Protein AF-A0A957R6R9-F1 (afdb_monomer_lite)

Radius of gyration: 17.35 Å; chains: 1; bounding box: 42×40×36 Å

Sequence (79 aa):
MTDILISDMRRLVKGLGNAGGLMTPSVYDTAQVLRHAPLTEDVSKGVSWLIEQQRADGGWGDVFGPQARDVPRLAAMLT

Foldseek 3Di:
DVVVVVVVVVVVVVCACPPNGDDDDDLLVLLVCLVPPDPPDDNPVSLVVNVVQQDPVRFHDDPVDPVRTPNSRVSNVND

pLDDT: mean 88.03, std 9.19, range [60.88, 97.31]

Secondary structure (DSSP, 8-state):
-HHHHHHHHHHHHHTTTGGG------HHHHHHHHHT--TTS--HHHHHHHHHT--TTS--S-SS-HHHHHHHHHHHHT-

Structure (mmCIF, N/CA/C/O backbone):
data_AF-A0A957R6R9-F1
#
_entry.id   AF-A0A957R6R9-F1
#
loop_
_atom_site.group_PDB
_atom_site.id
_atom_site.type_symbol
_atom_site.label_atom_id
_atom_site.label_alt_id
_atom_site.label_comp_id
_atom_site.label_asym_id
_atom_site.label_entity_id
_atom_site.label_seq_id
_atom_site.pdbx_PDB_ins_code
_atom_site.Cartn_x
_atom_site.Cartn_y
_atom_site.Cartn_z
_atom_site.occupancy
_atom_site.B_iso_or_equiv
_atom_site.auth_seq_id
_atom_site.auth_comp_id
_atom_site.auth_asym_id
_atom_site.auth_atom_id
_atom_site.pdbx_PDB_model_num
ATOM 1 N N . MET A 1 1 ? 29.695 -14.925 -21.137 1.00 67.81 1 MET A N 1
ATOM 2 C CA . MET A 1 1 ? 28.674 -13.941 -20.695 1.00 67.81 1 MET A CA 1
ATOM 3 C C . MET A 1 1 ? 27.264 -14.502 -20.869 1.00 67.81 1 MET A C 1
ATOM 5 O O . MET A 1 1 ? 26.533 -14.553 -19.892 1.00 67.81 1 MET A O 1
ATOM 9 N N . THR A 1 2 ? 26.908 -15.006 -22.055 1.00 84.56 2 THR A N 1
ATOM 10 C CA . THR A 1 2 ? 25.605 -15.646 -22.331 1.00 84.56 2 THR A CA 1
ATOM 11 C C . THR A 1 2 ? 25.306 -16.850 -21.428 1.00 84.56 2 THR A C 1
ATOM 13 O O . THR A 1 2 ? 24.191 -16.976 -20.932 1.00 84.56 2 THR A O 1
ATOM 16 N N . ASP A 1 3 ? 26.308 -17.679 -21.120 1.00 91.00 3 ASP A N 1
ATOM 17 C CA . ASP A 1 3 ? 26.121 -18.855 -20.253 1.00 91.00 3 ASP A CA 1
ATOM 18 C C . ASP A 1 3 ? 25.755 -18.497 -18.806 1.00 91.00 3 ASP A C 1
ATOM 20 O O . ASP A 1 3 ? 24.985 -19.211 -18.164 1.00 91.00 3 ASP A O 1
ATOM 24 N N . ILE A 1 4 ? 26.252 -17.359 -18.308 1.00 94.81 4 ILE A N 1
ATOM 25 C CA . ILE A 1 4 ? 25.940 -16.862 -16.961 1.00 94.81 4 ILE A CA 1
ATOM 26 C C . ILE A 1 4 ? 24.475 -16.427 -16.905 1.00 94.81 4 ILE A C 1
ATOM 28 O O . ILE A 1 4 ? 23.743 -16.870 -16.027 1.00 94.81 4 ILE A O 1
ATOM 32 N N . LEU A 1 5 ? 24.020 -15.651 -17.894 1.00 96.56 5 LEU A N 1
ATOM 33 C CA . LEU A 1 5 ? 22.627 -15.201 -17.993 1.00 96.56 5 LEU A CA 1
ATOM 34 C C . LEU A 1 5 ? 21.648 -16.382 -18.078 1.00 96.56 5 LEU A C 1
ATOM 36 O O . LEU A 1 5 ? 20.630 -16.394 -17.390 1.00 96.56 5 LEU A O 1
ATOM 40 N N . ILE A 1 6 ? 21.967 -17.404 -18.880 1.00 96.94 6 ILE A N 1
ATOM 41 C CA . ILE A 1 6 ? 21.126 -18.606 -19.003 1.00 96.94 6 ILE A CA 1
ATOM 42 C C . ILE A 1 6 ? 21.114 -19.404 -17.694 1.00 96.94 6 ILE A C 1
ATOM 44 O O . ILE A 1 6 ? 20.060 -19.900 -17.285 1.00 96.94 6 ILE A O 1
ATOM 48 N N . SER A 1 7 ? 22.261 -19.530 -17.023 1.00 96.69 7 SER A N 1
ATOM 49 C CA . SER A 1 7 ? 22.353 -20.192 -15.720 1.00 96.69 7 SER A CA 1
ATOM 50 C C . SER A 1 7 ? 21.527 -19.463 -14.654 1.00 96.69 7 SER A C 1
ATOM 52 O O . SER A 1 7 ? 20.736 -20.094 -13.948 1.00 96.69 7 SER A O 1
ATOM 54 N N . ASP A 1 8 ? 21.636 -18.135 -14.583 1.00 95.12 8 ASP A N 1
ATOM 55 C CA . ASP A 1 8 ? 20.879 -17.307 -13.643 1.00 95.12 8 ASP A CA 1
ATOM 56 C C . ASP A 1 8 ? 19.377 -17.352 -13.916 1.00 95.12 8 ASP A C 1
ATOM 58 O O . ASP A 1 8 ? 18.591 -17.540 -12.986 1.00 95.12 8 ASP A O 1
ATOM 62 N N . MET A 1 9 ? 18.963 -17.275 -15.183 1.00 94.50 9 MET A N 1
ATOM 63 C CA . MET A 1 9 ? 17.558 -17.409 -15.562 1.00 94.50 9 MET A CA 1
ATOM 64 C C . MET A 1 9 ? 16.999 -18.769 -15.132 1.00 94.50 9 MET A C 1
ATOM 66 O O . MET A 1 9 ? 15.939 -18.835 -14.514 1.00 94.50 9 MET A O 1
ATOM 70 N N . ARG A 1 10 ? 17.720 -19.868 -15.396 1.00 95.75 10 ARG A N 1
ATOM 71 C CA . ARG A 1 10 ? 17.303 -21.214 -14.968 1.00 95.75 10 ARG A CA 1
ATOM 72 C C . ARG A 1 10 ? 17.183 -21.317 -13.451 1.00 95.75 10 ARG A C 1
ATOM 74 O O . ARG A 1 10 ? 16.266 -21.978 -12.966 1.00 95.75 10 ARG A O 1
ATOM 81 N N . ARG A 1 11 ? 18.086 -20.674 -12.703 1.00 92.62 11 ARG A N 1
ATOM 82 C CA . ARG A 1 11 ? 18.014 -20.605 -11.239 1.00 92.62 11 ARG A CA 1
ATOM 83 C C . ARG A 1 11 ? 16.764 -19.853 -10.778 1.00 92.62 11 ARG A C 1
ATOM 85 O O . ARG A 1 11 ? 16.052 -20.372 -9.926 1.00 92.62 11 ARG A O 1
ATOM 92 N N . LEU A 1 12 ? 16.479 -18.681 -11.352 1.00 90.62 12 LEU A N 1
ATOM 93 C CA . LEU A 1 12 ? 15.292 -17.884 -11.016 1.00 90.62 12 LEU A CA 1
ATOM 94 C C . LEU A 1 12 ? 13.995 -18.631 -11.339 1.00 90.62 12 LEU A C 1
ATOM 96 O O . LEU A 1 12 ? 13.115 -18.707 -10.490 1.00 90.62 12 LEU A O 1
ATOM 100 N N . VAL A 1 13 ? 13.907 -19.253 -12.519 1.00 91.69 13 VAL A N 1
ATOM 101 C CA . VAL A 1 13 ? 12.731 -20.035 -12.938 1.00 91.69 13 VAL A CA 1
ATOM 102 C C . VAL A 1 13 ? 12.470 -21.204 -11.989 1.00 91.69 13 VAL A C 1
ATOM 104 O O . VAL A 1 13 ? 11.328 -21.428 -11.599 1.00 91.69 13 VAL A O 1
ATOM 107 N N . LYS A 1 14 ? 13.518 -21.917 -11.556 1.00 92.00 14 LYS A N 1
ATOM 108 C CA . LYS A 1 14 ? 13.387 -22.988 -10.553 1.00 92.00 14 LYS A CA 1
ATOM 109 C C . LYS A 1 14 ? 12.898 -22.487 -9.189 1.00 92.00 14 LYS A C 1
ATOM 111 O O . LYS A 1 14 ? 12.358 -23.283 -8.431 1.00 92.00 14 LYS A O 1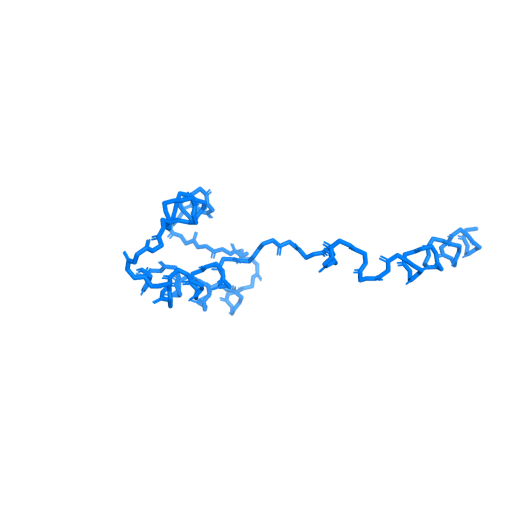
ATOM 116 N N . GLY A 1 15 ? 13.115 -21.211 -8.869 1.00 86.94 15 GLY A N 1
ATOM 117 C CA . GLY A 1 15 ? 12.694 -20.587 -7.613 1.00 86.94 15 GLY A CA 1
ATOM 118 C C . GLY A 1 15 ? 11.319 -19.912 -7.656 1.00 86.94 15 GLY A C 1
ATOM 119 O O . GLY A 1 15 ? 10.890 -19.382 -6.632 1.00 86.94 15 GLY A O 1
ATOM 120 N N . LEU A 1 16 ? 10.631 -19.900 -8.804 1.00 87.38 16 LEU A N 1
ATOM 121 C CA . LEU A 1 16 ? 9.309 -19.279 -8.926 1.00 87.38 16 LEU A CA 1
ATOM 122 C C . LEU A 1 16 ? 8.294 -19.930 -7.977 1.00 87.38 16 LEU A C 1
ATOM 124 O O . LEU A 1 16 ? 8.286 -21.143 -7.787 1.00 87.38 16 LEU A O 1
ATOM 128 N N . GLY A 1 17 ? 7.428 -19.107 -7.384 1.00 78.62 17 GLY A N 1
ATOM 129 C CA . GLY A 1 17 ? 6.386 -19.553 -6.452 1.00 78.62 17 GLY A CA 1
ATOM 130 C C . GLY A 1 17 ? 6.881 -19.894 -5.042 1.00 78.62 17 GLY A C 1
ATOM 131 O O . GLY A 1 17 ? 6.058 -20.079 -4.147 1.00 78.62 17 GLY A O 1
ATOM 132 N N . ASN A 1 18 ? 8.196 -19.924 -4.801 1.00 82.94 18 ASN A N 1
ATOM 133 C CA . ASN A 1 18 ? 8.718 -20.087 -3.449 1.00 82.94 18 ASN A CA 1
ATOM 134 C C . ASN A 1 18 ? 8.389 -18.848 -2.594 1.00 82.94 18 ASN A C 1
ATOM 136 O O . ASN A 1 18 ? 8.523 -17.718 -3.064 1.00 82.94 18 ASN A O 1
ATOM 140 N N . ALA A 1 19 ? 7.941 -19.065 -1.354 1.00 77.81 19 ALA A N 1
ATOM 141 C CA . ALA A 1 19 ? 7.534 -18.019 -0.405 1.00 77.81 19 ALA A CA 1
ATOM 142 C C . ALA A 1 19 ? 6.481 -17.010 -0.931 1.00 77.81 19 ALA A C 1
ATOM 144 O O . ALA A 1 19 ? 6.442 -15.872 -0.476 1.00 77.81 19 ALA A O 1
ATOM 145 N N . GLY A 1 20 ? 5.621 -17.415 -1.878 1.00 71.44 20 GLY A N 1
ATOM 146 C CA . GLY A 1 20 ? 4.569 -16.550 -2.438 1.00 71.44 20 GLY A CA 1
ATOM 147 C C . GLY A 1 20 ? 5.023 -15.644 -3.589 1.00 71.44 20 GLY A C 1
ATOM 148 O O . GLY A 1 20 ? 4.220 -14.878 -4.115 1.00 71.44 20 GLY A O 1
ATOM 149 N N . GLY A 1 21 ? 6.278 -15.772 -4.031 1.00 75.00 21 GLY A N 1
ATOM 150 C CA . GLY A 1 21 ? 6.857 -14.954 -5.095 1.00 75.00 21 GLY A CA 1
ATOM 151 C C . GLY A 1 21 ? 7.509 -13.667 -4.585 1.00 75.00 21 GLY A C 1
ATOM 152 O O . GLY A 1 21 ? 7.393 -13.293 -3.423 1.00 75.00 21 GLY A O 1
ATOM 153 N N . LEU A 1 22 ? 8.239 -12.996 -5.477 1.00 71.19 22 LEU A N 1
ATOM 154 C CA . LEU A 1 22 ? 8.935 -11.746 -5.181 1.00 71.19 22 LEU A CA 1
ATOM 155 C C . LEU A 1 22 ? 8.193 -10.594 -5.862 1.00 71.19 22 LEU A C 1
ATOM 157 O O . LEU A 1 22 ? 8.555 -10.181 -6.961 1.00 71.19 22 LEU A O 1
ATOM 161 N N . MET A 1 23 ? 7.124 -10.120 -5.227 1.00 77.75 23 MET A N 1
ATOM 162 C CA . MET A 1 23 ? 6.424 -8.906 -5.642 1.00 77.75 23 MET A CA 1
ATOM 163 C C . MET A 1 23 ? 6.699 -7.802 -4.634 1.00 77.75 23 MET A C 1
ATOM 165 O O . MET A 1 23 ? 6.572 -7.995 -3.425 1.00 77.75 23 MET A O 1
ATOM 169 N N . THR A 1 24 ? 7.096 -6.636 -5.131 1.00 81.56 24 THR A N 1
ATOM 170 C CA . THR A 1 24 ? 7.186 -5.438 -4.299 1.00 81.56 24 THR A CA 1
ATOM 171 C C . THR A 1 24 ? 5.778 -4.999 -3.893 1.00 81.56 24 THR A C 1
ATOM 173 O O . THR A 1 24 ? 4.879 -5.059 -4.736 1.00 81.56 24 THR A O 1
ATOM 176 N N . PRO A 1 25 ? 5.566 -4.520 -2.654 1.00 87.38 25 PRO A N 1
ATOM 177 C CA . PRO A 1 25 ? 4.284 -3.947 -2.258 1.00 87.38 25 PRO A CA 1
ATOM 178 C C . PRO A 1 25 ? 3.862 -2.813 -3.197 1.00 87.38 25 PRO A C 1
ATOM 180 O O . PRO A 1 25 ? 4.699 -2.020 -3.634 1.00 87.38 25 PRO A O 1
ATOM 183 N N . SER A 1 26 ? 2.564 -2.717 -3.483 1.00 90.12 26 SER A N 1
ATOM 184 C CA . SER A 1 26 ? 1.997 -1.659 -4.318 1.00 90.12 26 SER A CA 1
ATOM 185 C C . SER A 1 26 ? 1.066 -0.777 -3.489 1.00 90.12 26 SER A C 1
ATOM 187 O O . SER A 1 26 ? 0.308 -1.260 -2.650 1.00 90.12 26 SER A O 1
ATOM 189 N N . VAL A 1 27 ? 1.117 0.539 -3.718 1.00 93.12 27 VAL A N 1
ATOM 190 C CA . VAL A 1 27 ? 0.211 1.492 -3.052 1.00 93.12 27 VAL A CA 1
ATOM 191 C C . VAL A 1 27 ? -1.246 1.165 -3.365 1.00 93.12 27 VAL A C 1
ATOM 193 O O . VAL A 1 27 ? -2.087 1.221 -2.474 1.00 93.12 27 VAL A O 1
ATOM 196 N N . TYR A 1 28 ? -1.534 0.808 -4.619 1.00 90.94 28 TYR A N 1
ATOM 197 C CA . TYR A 1 28 ? -2.888 0.496 -5.059 1.00 90.94 28 TYR A CA 1
ATOM 198 C C . TYR A 1 28 ? -3.451 -0.724 -4.328 1.00 90.94 28 TYR A C 1
ATOM 200 O O . TYR A 1 28 ? -4.524 -0.633 -3.739 1.00 90.94 28 TYR A O 1
ATOM 208 N N . ASP A 1 29 ? -2.718 -1.838 -4.318 1.00 92.81 29 ASP A N 1
ATOM 209 C CA . ASP A 1 29 ? -3.200 -3.078 -3.708 1.00 92.81 29 ASP A CA 1
ATOM 210 C C . ASP A 1 29 ? -3.353 -2.916 -2.197 1.00 92.81 29 ASP A C 1
ATOM 212 O O . ASP A 1 29 ? -4.370 -3.322 -1.639 1.00 92.81 29 ASP A O 1
ATOM 216 N N . THR A 1 30 ? -2.400 -2.248 -1.537 1.00 95.12 30 THR A N 1
ATOM 217 C CA . THR A 1 30 ? -2.499 -1.959 -0.102 1.00 95.12 30 THR A CA 1
ATOM 218 C C . THR A 1 30 ? -3.724 -1.101 0.210 1.00 95.12 30 THR A C 1
ATOM 220 O O . THR A 1 30 ? -4.486 -1.446 1.109 1.00 95.12 30 THR A O 1
ATOM 223 N N . ALA A 1 31 ? -3.966 -0.026 -0.545 1.00 95.38 31 ALA A N 1
ATOM 224 C CA . ALA A 1 31 ? -5.148 0.817 -0.363 1.00 95.38 31 ALA A CA 1
ATOM 225 C C . ALA A 1 31 ? -6.455 0.028 -0.550 1.00 95.38 31 ALA A C 1
ATOM 227 O O . ALA A 1 31 ? -7.376 0.137 0.254 1.00 95.38 31 ALA A O 1
ATOM 228 N N . GLN A 1 32 ? -6.523 -0.842 -1.559 1.00 95.81 32 GLN A N 1
ATOM 229 C CA . GLN A 1 32 ? -7.713 -1.659 -1.802 1.00 95.81 32 GLN A CA 1
ATOM 230 C C . GLN A 1 32 ? -7.942 -2.701 -0.701 1.00 95.81 32 GLN A C 1
ATOM 232 O O . GLN A 1 32 ? -9.082 -2.896 -0.279 1.00 95.81 32 GLN A O 1
ATOM 237 N N . VAL A 1 33 ? -6.882 -3.337 -0.192 1.00 95.06 33 VAL A N 1
ATOM 238 C CA . VAL A 1 33 ? -6.977 -4.252 0.957 1.00 95.06 33 VAL A CA 1
AT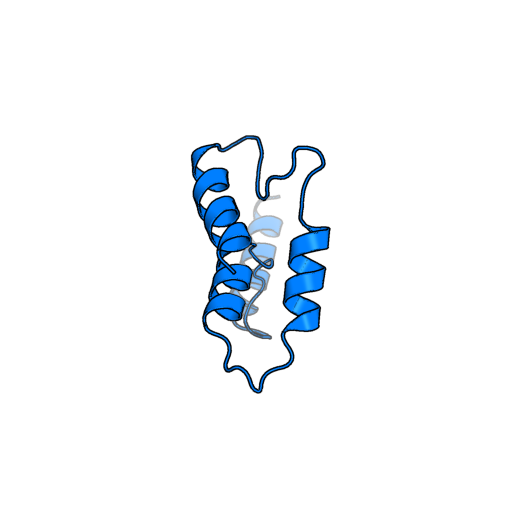OM 239 C C . VAL A 1 33 ? -7.521 -3.521 2.178 1.00 95.06 33 VAL A C 1
ATOM 241 O O . VAL A 1 33 ? -8.444 -4.015 2.817 1.00 95.06 33 VAL A O 1
ATOM 244 N N . LEU A 1 34 ? -6.993 -2.333 2.474 1.00 95.69 34 LEU A N 1
ATOM 245 C CA . LEU A 1 34 ? -7.433 -1.520 3.605 1.00 95.69 34 LEU A CA 1
ATOM 246 C C . LEU A 1 34 ? -8.895 -1.086 3.464 1.00 95.69 34 LEU A C 1
ATOM 248 O O . LEU A 1 34 ? -9.676 -1.242 4.398 1.00 95.69 34 LEU A O 1
ATOM 252 N N . ARG A 1 35 ? -9.292 -0.622 2.276 1.00 95.31 35 ARG A N 1
ATOM 253 C CA . ARG A 1 35 ? -10.665 -0.193 1.981 1.00 95.31 35 ARG A CA 1
ATOM 254 C C . ARG A 1 35 ? -11.693 -1.309 2.167 1.00 95.31 35 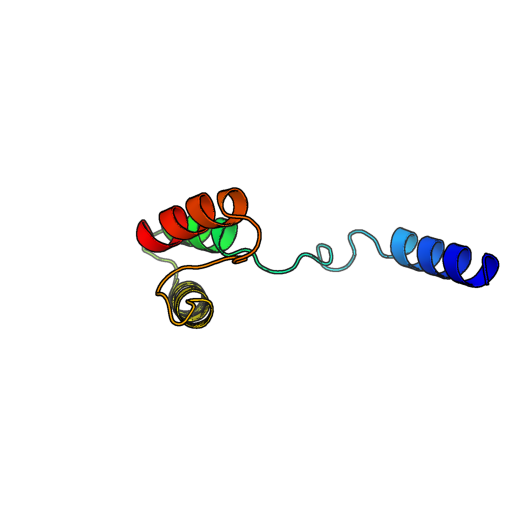ARG A C 1
ATOM 256 O O . ARG A 1 35 ? -12.853 -1.042 2.480 1.00 95.31 35 ARG A O 1
ATOM 263 N N . HIS A 1 36 ? -11.286 -2.550 1.925 1.00 95.12 36 HIS A N 1
ATOM 264 C CA . HIS A 1 36 ? -12.146 -3.725 2.033 1.00 95.12 36 HIS A CA 1
ATOM 265 C C . HIS A 1 36 ? -11.909 -4.540 3.312 1.00 95.12 36 HIS A C 1
ATOM 267 O O . HIS A 1 36 ? -12.522 -5.598 3.476 1.00 95.12 36 HIS A O 1
ATOM 273 N N . ALA A 1 37 ? -11.059 -4.063 4.223 1.00 94.56 37 ALA A N 1
ATOM 274 C CA . ALA A 1 37 ? -10.790 -4.743 5.478 1.00 94.56 37 ALA A CA 1
ATOM 275 C C . ALA A 1 37 ? -12.037 -4.725 6.388 1.00 94.56 37 ALA A C 1
ATOM 277 O O . ALA A 1 37 ? -12.707 -3.694 6.511 1.00 94.56 37 ALA A O 1
ATOM 278 N N . PRO A 1 38 ? -12.368 -5.843 7.058 1.00 93.81 38 PRO A N 1
ATOM 279 C CA . PRO A 1 38 ? -13.381 -5.854 8.107 1.00 93.81 38 PRO A CA 1
ATOM 280 C C . PRO A 1 38 ? -13.032 -4.873 9.233 1.00 93.81 38 PRO A C 1
ATOM 282 O O . PRO A 1 38 ? -11.873 -4.758 9.616 1.00 93.81 38 PRO A O 1
ATOM 285 N N . LEU A 1 39 ? -14.039 -4.244 9.851 1.00 87.94 39 LEU A N 1
ATOM 286 C CA . LEU A 1 39 ? -13.835 -3.301 10.969 1.00 87.94 39 LEU A CA 1
ATOM 287 C C . LEU A 1 39 ? -13.177 -3.932 12.211 1.00 87.94 39 LEU A C 1
ATOM 289 O O . LEU A 1 39 ? -12.777 -3.222 13.128 1.00 87.94 39 LEU A O 1
ATOM 293 N N . THR A 1 40 ? -13.119 -5.261 12.270 1.00 92.75 40 THR A N 1
ATOM 294 C CA . THR A 1 40 ? -12.480 -6.026 13.343 1.00 92.75 40 THR A CA 1
ATOM 295 C C . THR A 1 40 ? -10.980 -6.229 13.134 1.00 92.75 40 THR A C 1
ATOM 297 O O . THR A 1 40 ? -10.312 -6.675 14.062 1.00 92.75 40 THR A O 1
ATOM 300 N N . GLU A 1 41 ? -10.456 -5.955 11.937 1.00 94.00 41 GLU A N 1
ATOM 301 C CA . GLU A 1 41 ? -9.035 -6.102 11.619 1.00 94.00 41 GLU A CA 1
ATOM 302 C C . GLU A 1 41 ? -8.239 -4.859 12.028 1.00 94.00 41 GLU A C 1
ATOM 304 O O . GLU A 1 41 ? -8.664 -3.721 11.815 1.00 94.00 41 GLU A O 1
ATOM 309 N N . ASP A 1 42 ? -7.043 -5.073 12.579 1.00 95.00 42 ASP A N 1
ATOM 310 C CA . ASP A 1 42 ? -6.097 -3.985 12.822 1.00 95.00 42 ASP A CA 1
ATOM 311 C C . ASP A 1 42 ? -5.375 -3.619 11.522 1.00 95.00 42 ASP A C 1
ATOM 313 O O . ASP A 1 42 ? -4.452 -4.294 11.062 1.00 95.00 42 ASP A O 1
ATOM 317 N N . VAL A 1 43 ? -5.798 -2.500 10.946 1.00 95.75 43 VAL A N 1
ATOM 318 C CA . VAL A 1 43 ? -5.261 -1.956 9.699 1.00 95.75 43 VAL A CA 1
ATOM 319 C C . VAL A 1 43 ? -4.142 -0.930 9.905 1.00 95.75 43 VAL A C 1
ATOM 321 O O . VAL A 1 43 ? -3.600 -0.407 8.927 1.00 95.75 43 VAL A O 1
ATOM 324 N N . SER A 1 44 ? -3.757 -0.646 11.156 1.00 95.75 44 SER A N 1
ATOM 325 C CA . SER A 1 44 ? -2.823 0.436 11.505 1.00 95.75 44 SER A CA 1
ATOM 326 C C . SER A 1 44 ? -1.504 0.360 10.739 1.00 95.75 44 SER A C 1
ATOM 328 O O . SER A 1 44 ? -1.042 1.363 10.204 1.00 95.75 44 SER A O 1
ATOM 330 N N . LYS A 1 45 ? -0.935 -0.841 10.592 1.00 96.56 45 LYS A N 1
ATOM 331 C CA . LYS A 1 45 ? 0.330 -1.047 9.872 1.00 96.56 45 LYS A CA 1
ATOM 332 C C . LYS A 1 45 ? 0.239 -0.679 8.396 1.00 96.56 45 LYS A C 1
ATOM 334 O O . LYS A 1 45 ? 1.163 -0.070 7.868 1.00 96.56 45 LYS A O 1
ATOM 339 N N . GLY A 1 46 ? -0.856 -1.044 7.731 1.00 95.31 46 GLY A N 1
ATOM 340 C CA . GLY A 1 46 ? -1.045 -0.714 6.320 1.00 95.31 46 GLY A CA 1
ATOM 341 C C . GLY A 1 46 ? -1.269 0.784 6.119 1.00 95.31 46 GLY A C 1
ATOM 342 O O . GLY A 1 46 ? -0.705 1.362 5.194 1.00 95.31 46 GLY A O 1
ATOM 343 N N . VAL A 1 47 ? -2.009 1.429 7.029 1.00 95.94 47 VAL A N 1
ATOM 344 C CA . VAL A 1 47 ? -2.193 2.889 7.025 1.00 95.94 47 VAL A CA 1
ATOM 345 C C . VAL A 1 47 ? -0.865 3.612 7.254 1.00 95.94 47 VAL A C 1
ATOM 347 O O . VAL A 1 47 ? -0.513 4.494 6.473 1.00 95.94 47 VAL A O 1
ATOM 350 N N . SER A 1 48 ? -0.090 3.222 8.272 1.00 97.31 48 SER A N 1
ATOM 351 C CA . SER A 1 48 ? 1.240 3.790 8.527 1.00 97.31 48 SER A CA 1
ATOM 352 C C . SER A 1 48 ? 2.158 3.628 7.321 1.00 97.31 48 SER A C 1
ATOM 354 O O . SER A 1 48 ? 2.796 4.592 6.906 1.00 97.31 48 SER A O 1
ATOM 356 N N . TRP A 1 49 ? 2.156 2.448 6.698 1.00 96.44 49 TRP A N 1
ATOM 357 C CA . TRP A 1 49 ? 2.938 2.210 5.492 1.00 96.44 49 TRP A CA 1
ATOM 358 C C . TRP A 1 49 ? 2.510 3.122 4.335 1.00 96.44 49 TRP A C 1
ATOM 360 O O . TRP A 1 49 ? 3.374 3.697 3.675 1.00 96.44 49 TRP A O 1
ATOM 370 N N . LEU A 1 50 ? 1.202 3.316 4.102 1.00 95.69 50 LEU A N 1
ATOM 371 C CA . LEU A 1 50 ? 0.722 4.257 3.083 1.00 95.69 50 LEU A CA 1
ATOM 372 C C . LEU A 1 50 ? 1.204 5.682 3.360 1.00 95.69 50 LEU A C 1
ATOM 374 O O . LEU A 1 50 ? 1.672 6.341 2.435 1.00 95.69 50 LEU A O 1
ATOM 378 N N . ILE A 1 51 ? 1.146 6.148 4.607 1.00 95.75 51 ILE A N 1
ATOM 379 C CA . ILE A 1 51 ? 1.633 7.484 4.981 1.00 95.75 51 ILE A CA 1
ATOM 380 C C . ILE A 1 51 ? 3.133 7.617 4.681 1.00 95.75 51 ILE A C 1
ATOM 382 O O . ILE A 1 51 ? 3.553 8.610 4.093 1.00 95.75 51 ILE A O 1
ATOM 386 N N . GLU A 1 52 ? 3.932 6.600 5.004 1.00 96.19 52 GLU A N 1
ATOM 387 C CA . GLU A 1 52 ? 5.371 6.579 4.710 1.00 96.19 52 GLU A CA 1
ATOM 388 C C . GLU A 1 52 ? 5.684 6.594 3.205 1.00 96.19 52 GLU A C 1
ATOM 390 O O . GLU A 1 52 ? 6.724 7.111 2.799 1.00 96.19 52 GLU A O 1
ATOM 395 N N . GLN A 1 53 ? 4.792 6.057 2.364 1.00 94.25 53 GLN A N 1
ATOM 396 C CA . GLN A 1 53 ? 4.951 6.096 0.906 1.00 94.25 53 GLN A CA 1
ATOM 397 C C . GLN A 1 53 ? 4.547 7.442 0.280 1.00 94.25 53 GLN A C 1
ATOM 399 O O . GLN A 1 53 ? 4.750 7.636 -0.925 1.00 94.25 53 GLN A O 1
ATOM 404 N N . GLN A 1 54 ? 3.952 8.364 1.045 1.00 94.31 54 GLN A N 1
ATOM 405 C CA . GLN A 1 54 ? 3.540 9.660 0.518 1.00 94.31 54 GLN A CA 1
ATOM 406 C C . GLN A 1 54 ? 4.765 10.515 0.176 1.00 94.31 54 GLN A C 1
ATOM 408 O O . GLN A 1 54 ? 5.694 10.689 0.963 1.00 94.31 54 GLN A O 1
ATOM 413 N N . ARG A 1 55 ? 4.766 11.089 -1.025 1.00 91.50 55 ARG A N 1
ATOM 414 C CA . ARG A 1 55 ? 5.825 11.991 -1.483 1.00 91.50 55 ARG A CA 1
ATOM 415 C C . ARG A 1 55 ? 5.615 13.407 -0.941 1.00 91.50 55 ARG A C 1
ATOM 417 O O . ARG A 1 55 ? 4.513 13.785 -0.558 1.00 91.50 55 ARG A O 1
ATOM 424 N N . ALA A 1 56 ? 6.660 14.235 -1.008 1.00 91.81 56 ALA A N 1
ATOM 425 C CA . ALA A 1 56 ? 6.626 15.628 -0.545 1.00 91.81 56 ALA A CA 1
ATOM 426 C C . ALA A 1 56 ? 5.581 16.514 -1.257 1.00 91.81 56 ALA A C 1
ATOM 428 O O . ALA A 1 56 ? 5.138 17.511 -0.700 1.00 91.81 56 ALA A O 1
ATOM 429 N N . ASP A 1 57 ? 5.174 16.155 -2.477 1.00 90.12 57 ASP A N 1
ATOM 430 C CA . ASP A 1 57 ? 4.105 16.833 -3.224 1.00 90.12 57 ASP A CA 1
ATOM 431 C C . ASP A 1 57 ? 2.698 16.288 -2.896 1.00 90.12 57 ASP A C 1
ATOM 433 O O . ASP A 1 57 ? 1.716 16.640 -3.551 1.00 90.12 57 ASP A O 1
ATOM 437 N N . GLY A 1 58 ? 2.596 15.408 -1.895 1.00 88.88 58 GLY A N 1
ATOM 438 C CA . GLY A 1 58 ? 1.352 14.852 -1.373 1.00 88.88 58 GLY A CA 1
ATOM 439 C C . GLY A 1 58 ? 0.775 13.682 -2.170 1.00 88.88 58 GLY A C 1
ATOM 440 O O . GLY A 1 58 ? -0.293 13.188 -1.811 1.00 88.88 58 GLY A O 1
ATOM 441 N N . GLY A 1 59 ? 1.427 13.230 -3.246 1.00 89.12 59 GLY A N 1
ATOM 442 C CA . GLY A 1 59 ? 0.962 12.077 -4.024 1.00 89.12 59 GLY A CA 1
ATOM 443 C C . GLY A 1 59 ? 1.732 10.784 -3.746 1.00 89.12 59 GLY A C 1
ATOM 444 O O . GLY A 1 59 ? 2.762 10.780 -3.080 1.00 89.12 59 GLY A O 1
ATOM 445 N N . TRP A 1 60 ? 1.263 9.696 -4.354 1.00 90.69 60 TRP A N 1
ATOM 446 C CA . TRP A 1 60 ? 1.878 8.364 -4.318 1.00 90.69 60 TRP A CA 1
ATOM 447 C C . TRP A 1 60 ? 2.272 7.905 -5.724 1.00 90.69 60 TRP A C 1
ATOM 449 O O . TRP A 1 60 ? 1.720 8.413 -6.697 1.00 90.69 60 TRP A O 1
ATOM 459 N N 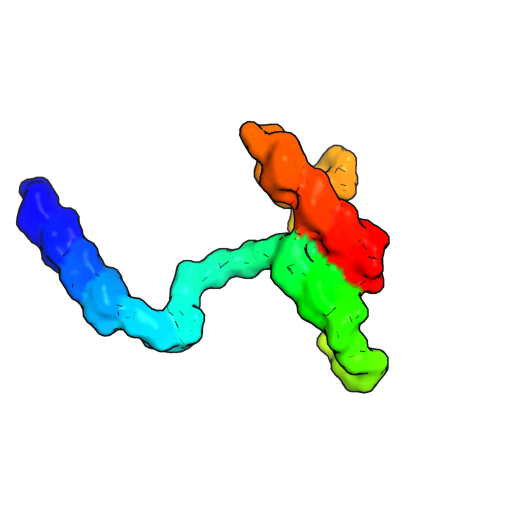. GLY A 1 61 ? 3.189 6.940 -5.827 1.00 81.19 61 GLY A N 1
ATOM 460 C CA . GLY A 1 61 ? 3.604 6.336 -7.100 1.00 81.19 61 GLY A CA 1
ATOM 461 C C . GLY A 1 61 ? 4.743 7.068 -7.819 1.00 81.19 61 GLY A C 1
ATOM 462 O O . GLY A 1 61 ? 5.353 7.998 -7.284 1.00 81.19 61 GLY A O 1
ATOM 463 N N . ASP A 1 62 ? 5.049 6.606 -9.033 1.00 76.31 62 ASP A N 1
ATOM 464 C CA . ASP A 1 62 ? 6.130 7.141 -9.864 1.00 76.31 62 ASP A CA 1
ATOM 465 C C . ASP A 1 62 ? 5.745 8.496 -10.486 1.00 76.31 62 ASP A C 1
ATOM 467 O O . ASP A 1 62 ? 4.616 8.719 -10.923 1.00 76.31 62 ASP A O 1
ATOM 471 N N . VAL A 1 63 ? 6.709 9.414 -10.534 1.00 67.50 63 VAL A N 1
ATOM 472 C CA . VAL A 1 63 ? 6.569 10.743 -11.139 1.00 67.50 63 VAL A CA 1
ATOM 473 C C . VAL A 1 63 ? 6.693 10.674 -12.664 1.00 67.50 63 VAL A C 1
ATOM 475 O O . VAL A 1 63 ? 6.156 11.536 -13.356 1.00 67.50 63 VAL A O 1
ATOM 478 N N . PHE A 1 64 ? 7.363 9.650 -13.203 1.00 68.44 64 PHE A N 1
ATOM 479 C CA . PHE A 1 64 ? 7.636 9.534 -14.639 1.00 68.44 64 PHE A CA 1
ATOM 480 C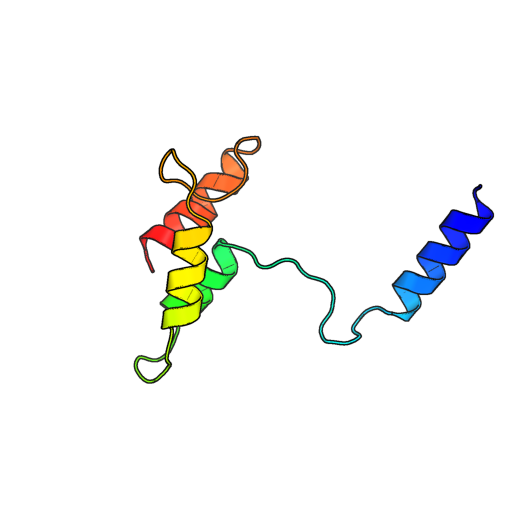 C . PHE A 1 64 ? 6.493 8.901 -15.449 1.00 68.44 64 PHE A C 1
ATOM 482 O O . PHE A 1 64 ? 6.534 8.919 -16.679 1.00 68.44 64 PHE A O 1
ATOM 489 N N . GLY A 1 65 ? 5.444 8.404 -14.786 1.00 68.06 65 GLY A N 1
ATOM 490 C CA . GLY A 1 65 ? 4.244 7.862 -15.423 1.00 68.06 65 GLY A CA 1
ATOM 491 C C . GLY A 1 65 ? 2.969 8.452 -14.819 1.00 68.06 65 GLY A C 1
ATOM 492 O O . GLY A 1 65 ? 2.444 7.866 -13.878 1.00 68.06 65 GLY A O 1
ATOM 493 N N . PRO A 1 66 ? 2.414 9.557 -15.356 1.00 60.88 66 PRO A N 1
ATOM 494 C CA . PRO A 1 66 ? 1.206 10.191 -14.810 1.00 60.88 66 PRO A CA 1
ATOM 495 C C . PRO A 1 66 ? 0.027 9.214 -14.663 1.00 60.88 66 PRO A C 1
ATOM 497 O O . PRO A 1 66 ? -0.633 9.165 -13.630 1.00 60.88 66 PRO A O 1
ATOM 500 N N . GLN A 1 67 ? -0.157 8.337 -15.653 1.00 64.56 67 GLN A N 1
ATOM 501 C CA . GLN A 1 67 ? -1.188 7.291 -15.647 1.00 64.56 67 GLN A CA 1
ATOM 502 C C . GLN A 1 67 ? -0.963 6.246 -14.542 1.00 64.56 67 GLN A C 1
ATOM 504 O O . GLN A 1 67 ? -1.920 5.737 -13.965 1.00 64.56 67 GLN A O 1
ATOM 509 N N . ALA A 1 68 ? 0.300 5.957 -14.209 1.00 67.69 68 ALA A N 1
ATOM 510 C CA . ALA A 1 68 ? 0.670 5.071 -13.107 1.00 67.69 68 ALA A CA 1
ATOM 511 C C . ALA A 1 68 ? 0.525 5.747 -11.730 1.00 67.69 68 ALA A C 1
ATOM 513 O O . ALA A 1 68 ? 0.685 5.089 -10.704 1.00 67.69 68 ALA A O 1
ATOM 514 N N . ARG A 1 69 ? 0.215 7.050 -11.700 1.00 77.75 69 ARG A N 1
ATOM 515 C CA . ARG A 1 69 ? 0.133 7.867 -10.490 1.00 77.75 69 ARG A CA 1
ATOM 516 C C . ARG A 1 69 ? -1.301 8.128 -10.040 1.00 77.75 69 ARG A C 1
ATOM 518 O O . ARG A 1 69 ? -1.584 8.076 -8.844 1.00 77.75 69 ARG A O 1
ATOM 525 N N . ASP A 1 70 ? -2.202 8.390 -10.982 1.00 83.81 70 ASP A N 1
ATOM 526 C CA . ASP A 1 70 ? -3.569 8.821 -10.670 1.00 83.81 70 ASP A CA 1
ATOM 527 C C . ASP A 1 70 ? -4.363 7.741 -9.926 1.00 83.81 70 ASP A C 1
ATOM 529 O O . ASP A 1 70 ? -4.992 8.015 -8.903 1.00 83.81 70 ASP A O 1
ATOM 533 N N . VAL A 1 71 ? -4.287 6.492 -10.393 1.00 86.06 71 VAL A N 1
ATOM 534 C CA . VAL A 1 71 ? -5.056 5.381 -9.815 1.00 86.06 71 VAL A CA 1
ATOM 535 C C . VAL A 1 71 ? -4.599 5.038 -8.386 1.00 86.06 71 VAL A C 1
ATOM 537 O O . VAL A 1 71 ? -5.451 5.034 -7.494 1.00 86.06 71 VAL A O 1
ATOM 540 N N . PRO A 1 72 ? -3.298 4.819 -8.095 1.00 84.56 72 PRO A N 1
ATOM 541 C CA . PRO A 1 72 ? -2.850 4.572 -6.722 1.00 84.56 72 PRO A CA 1
ATOM 542 C C . PRO A 1 72 ? -3.091 5.759 -5.788 1.00 84.56 72 PRO A C 1
ATOM 544 O O . PRO A 1 72 ? -3.413 5.558 -4.620 1.00 84.56 72 PRO A O 1
ATOM 547 N N . ARG A 1 73 ? -2.980 6.997 -6.293 1.00 87.62 73 ARG A N 1
ATOM 548 C CA . ARG A 1 73 ? -3.270 8.204 -5.510 1.00 87.62 73 ARG A CA 1
ATOM 549 C C . ARG A 1 73 ? -4.726 8.244 -5.064 1.00 87.62 73 ARG A C 1
ATOM 551 O O . ARG A 1 73 ? -4.992 8.451 -3.884 1.00 87.62 73 ARG A O 1
ATOM 558 N N . LEU A 1 74 ? -5.660 8.070 -5.998 1.00 89.06 74 LEU A N 1
ATOM 559 C CA . LEU A 1 74 ? -7.085 8.075 -5.675 1.00 89.06 74 LEU A CA 1
ATOM 560 C C . LEU A 1 74 ? -7.439 6.920 -4.738 1.00 89.06 74 LEU A C 1
ATOM 562 O O . LEU A 1 74 ? -8.202 7.125 -3.802 1.00 89.06 74 LEU A O 1
ATOM 566 N N . ALA A 1 75 ? -6.858 5.736 -4.944 1.00 90.62 75 ALA A N 1
ATOM 567 C CA . ALA A 1 75 ? -7.065 4.603 -4.048 1.00 90.62 75 ALA A CA 1
ATOM 568 C C . ALA A 1 75 ? -6.619 4.928 -2.611 1.00 90.62 75 ALA A C 1
ATOM 570 O O . ALA A 1 75 ? -7.407 4.761 -1.683 1.00 90.62 75 ALA A O 1
ATOM 571 N N . ALA A 1 76 ? -5.408 5.469 -2.434 1.00 90.56 76 ALA A N 1
ATOM 572 C CA . ALA A 1 76 ? -4.882 5.839 -1.120 1.00 90.56 76 ALA A CA 1
ATOM 573 C C . ALA A 1 76 ? -5.712 6.933 -0.426 1.00 90.56 76 ALA A C 1
ATOM 575 O O . ALA A 1 76 ? -5.912 6.869 0.779 1.00 90.56 76 ALA A O 1
ATOM 576 N N . MET A 1 77 ? -6.226 7.918 -1.172 1.00 91.56 77 MET A N 1
ATOM 577 C CA . MET A 1 77 ? -7.056 8.991 -0.604 1.00 91.56 77 MET A CA 1
ATOM 578 C C . MET A 1 77 ? -8.469 8.545 -0.201 1.00 91.56 77 MET A C 1
ATOM 580 O O . MET A 1 77 ? -9.105 9.221 0.601 1.00 91.56 77 MET A O 1
ATOM 584 N N . LEU A 1 78 ? -8.992 7.476 -0.807 1.00 90.44 78 LEU A N 1
ATOM 585 C CA . LEU A 1 78 ? -10.359 6.982 -0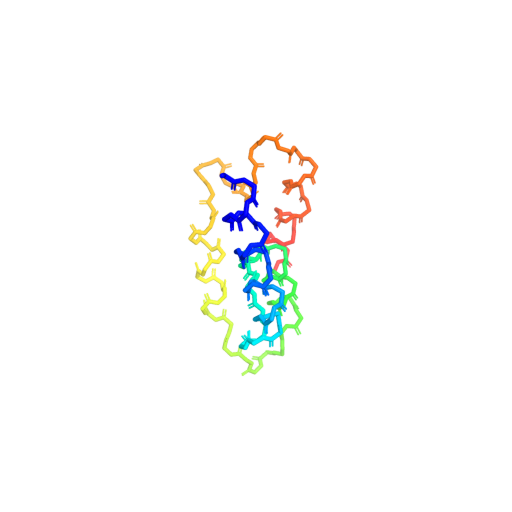.591 1.00 90.44 78 LEU A CA 1
ATOM 586 C C . LEU A 1 78 ? -10.429 5.792 0.378 1.00 90.44 78 LEU A C 1
ATOM 588 O O . LEU A 1 78 ? -11.490 5.174 0.497 1.00 90.44 78 LEU A O 1
ATOM 592 N N . THR A 1 79 ? -9.300 5.449 0.992 1.00 85.12 79 THR A N 1
ATOM 593 C CA . THR A 1 79 ? -9.171 4.422 2.029 1.00 85.12 79 THR A CA 1
ATOM 594 C C . THR A 1 79 ? -9.416 5.052 3.391 1.00 85.12 79 THR A C 1
ATOM 596 O O . THR A 1 79 ? -10.209 4.470 4.160 1.00 85.12 79 THR A O 1
#